Protein 3R15 (pdb70)

Sequence (156 aa):
TFKMNTAQKAHYEKFINALENELKTRHIPAGAVIDMLAEINTEALALDYQIVDKKPGTSIAQGTKAAALRKRFIPKKITFKMNTAQKAHYEKFINALENELKTRHIPAGAVIDMLAEINTEALALDYQIVDKKPGTSIAQGTKAAALRKRFIPKKI

Foldseek 3Di:
DVVDDPVLV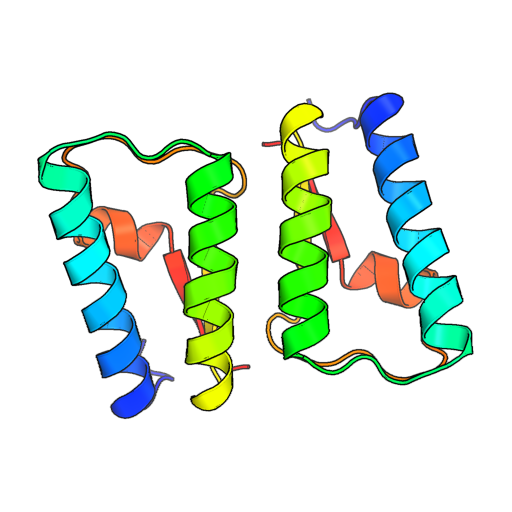VLVVVVLVVVLVVLQPFKFAQVNVVVVQVVSQVVSVVVQKHWDFQPHSGIGHRNDHSVNVCVGTDMDGD/DFDADPVLVVLVVVLLVVVLVVLQPFKFAQVNVVVSQVVSQVVVVVVQKHWDFQDHSGIGHRNDHSVVVPVGIDIGGD

Structure (mmCIF, N/CA/C/O backbone):
data_3R15
#
_entry.id   3R15
#
_cell.length_a   46.988
_cell.length_b   46.988
_cell.length_c   168.948
_cell.angle_alpha   90.00
_cell.angle_beta   90.00
_cell.angle_gamma   90.00
#
_symmetry.space_group_name_H-M   'P 43 21 2'
#
loop_
_entity.id
_entity.type
_entity.pdbx_description
1 polymer 'Factor H binding protein'
2 non-polymer 'THIOCYANATE ION'
3 water water
#
loop_
_atom_site.group_PDB
_atom_site.id
_atom_site.type_symbol
_atom_site.label_atom_id
_atom_site.label_alt_id
_atom_site.label_comp_id
_atom_site.label_asym_id
_atom_site.label_entity_id
_atom_site.label_seq_id
_atom_site.pdbx_PDB_ins_code
_atom_site.Cartn_x
_atom_site.Cartn_y
_atom_site.Cartn_z
_atom_site.occupancy
_atom_site.B_iso_or_equiv
_atom_site.auth_seq_id
_atom_site.auth_comp_id
_atom_site.auth_asym_id
_atom_site.auth_atom_id
_atom_site.pdbx_PDB_model_num
ATOM 1 N N . THR A 1 15 ? 11.801 -8.343 24.426 0.00 47.48 24 THR A N 1
ATOM 2 C CA . THR A 1 15 ? 10.949 -8.689 25.556 1.00 46.93 24 THR A CA 1
ATOM 3 C C . THR A 1 15 ? 11.589 -9.758 26.435 1.00 44.77 24 THR A C 1
ATOM 4 O O . THR A 1 15 ? 10.911 -10.389 27.252 1.00 44.00 24 THR A O 1
ATOM 8 N N . PHE A 1 16 ? 12.893 -9.960 26.270 1.00 47.60 25 PHE A N 1
ATOM 9 C CA . PHE A 1 16 ? 13.598 -11.009 27.007 1.00 45.56 25 PHE A CA 1
ATOM 10 C C . PHE A 1 16 ? 13.662 -10.750 28.511 1.00 44.41 25 PHE A C 1
ATOM 11 O O . PHE A 1 16 ? 13.952 -11.661 29.285 1.00 46.44 25 PHE A O 1
ATOM 19 N N . LYS A 1 17 ? 13.407 -9.511 28.922 1.00 42.13 26 LYS A N 1
ATOM 20 C CA . LYS A 1 17 ? 13.439 -9.163 30.340 1.00 39.90 26 LYS A CA 1
ATOM 21 C C . LYS A 1 17 ? 12.091 -9.458 30.990 1.00 39.75 26 LYS A C 1
ATOM 22 O O . LYS A 1 17 ? 11.985 -9.573 32.217 1.00 42.29 26 LYS A O 1
ATOM 28 N N . MET A 1 18 ? 11.060 -9.583 30.158 1.00 39.34 27 MET A N 1
ATOM 29 C CA . MET A 1 18 ? 9.699 -9.768 30.651 1.00 38.08 27 MET A CA 1
ATOM 30 C C . MET A 1 18 ? 9.383 -11.217 30.939 1.00 34.76 27 MET A C 1
ATOM 31 O O . MET A 1 18 ? 9.862 -12.113 30.251 1.00 39.32 27 MET A O 1
ATOM 36 N N . ASN A 1 19 ? 8.553 -11.433 31.951 1.00 27.19 28 ASN A N 1
ATOM 37 C CA . ASN A 1 19 ? 8.132 -12.776 32.308 1.00 24.99 28 ASN A CA 1
ATOM 38 C C . ASN A 1 19 ? 6.944 -13.211 31.459 1.00 23.43 28 ASN A C 1
ATOM 39 O O . ASN A 1 19 ? 6.430 -12.427 30.652 1.00 22.84 28 ASN A O 1
ATOM 44 N N . THR A 1 20 ? 6.508 -14.453 31.629 1.00 25.06 29 THR A N 1
ATOM 45 C CA . THR A 1 20 ? 5.460 -14.987 30.763 1.00 21.53 29 THR A CA 1
ATOM 46 C C . THR A 1 20 ? 4.120 -14.264 30.920 1.00 22.13 29 THR A C 1
ATOM 47 O O . THR A 1 20 ? 3.375 -14.131 29.949 1.00 22.43 29 THR A O 1
ATOM 51 N N . ALA A 1 21 ? 3.812 -13.808 32.133 1.00 18.17 30 ALA A N 1
ATOM 52 C CA . ALA A 1 21 ? 2.539 -13.142 32.397 1.00 17.62 30 ALA A CA 1
ATOM 53 C C . ALA A 1 21 ? 2.509 -11.782 31.710 1.00 18.73 30 ALA A C 1
ATOM 54 O O . ALA A 1 21 ? 1.501 -11.377 31.125 1.00 19.06 30 ALA A O 1
ATOM 56 N N . GLN A 1 22 ? 3.627 -11.075 31.804 1.00 17.88 31 GLN A N 1
ATOM 57 C CA . GLN A 1 22 ? 3.753 -9.770 31.179 1.00 16.57 31 GLN A CA 1
ATOM 58 C C . GLN A 1 22 ? 3.656 -9.913 29.667 1.00 18.95 31 GLN A C 1
ATOM 59 O O . GLN A 1 22 ? 2.928 -9.177 29.015 1.00 16.07 31 GLN A O 1
ATOM 65 N N . LYS A 1 23 ? 4.368 -10.892 29.118 1.00 17.43 32 LYS A N 1
ATOM 66 C CA . LYS A 1 23 ? 4.375 -11.096 27.670 1.00 21.04 32 LYS A CA 1
ATOM 67 C C . LYS A 1 23 ? 3.016 -11.519 27.133 1.00 20.30 32 LYS A C 1
ATOM 68 O O . LYS A 1 23 ? 2.628 -11.125 26.029 1.00 18.30 32 LYS A O 1
ATOM 74 N N . ALA A 1 24 ? 2.295 -12.330 27.900 1.00 18.37 33 ALA A N 1
ATOM 75 C CA . ALA A 1 24 ? 0.978 -12.796 27.482 1.00 17.80 33 ALA A CA 1
ATOM 76 C C . ALA A 1 24 ? 0.002 -11.631 27.427 1.00 17.59 33 ALA A C 1
ATOM 77 O O . ALA A 1 24 ? -0.797 -11.510 26.494 1.00 19.17 33 ALA A O 1
ATOM 79 N N . HIS A 1 25 ? 0.075 -10.775 28.436 1.00 18.27 34 HIS A N 1
ATOM 80 C CA . HIS A 1 25 ? -0.799 -9.612 28.503 1.00 17.31 34 HIS A CA 1
ATOM 81 C C . HIS A 1 25 ? -0.496 -8.651 27.365 1.00 17.51 34 HIS A C 1
ATOM 82 O O . HIS A 1 25 ? -1.414 -8.147 26.719 1.00 16.16 34 HIS A O 1
ATOM 89 N N . TYR A 1 26 ? 0.793 -8.428 27.118 1.00 17.48 35 TYR A N 1
ATOM 90 C CA . TYR A 1 26 ? 1.244 -7.512 26.081 1.00 18.01 35 TYR A CA 1
ATOM 91 C C . TYR A 1 26 ? 0.850 -8.024 24.702 1.00 18.06 35 TYR A C 1
ATOM 92 O O . TYR A 1 26 ? 0.321 -7.278 23.879 1.00 16.21 35 TYR A O 1
ATOM 101 N N . GLU A 1 27 ? 1.080 -9.309 24.453 1.00 18.16 36 GLU A N 1
ATOM 102 C CA . GLU A 1 27 ? 0.709 -9.867 23.156 1.00 19.95 36 GLU A CA 1
ATOM 103 C C . GLU A 1 27 ? -0.804 -9.895 22.933 1.00 18.80 36 GLU A C 1
ATOM 104 O O . GLU A 1 27 ? -1.277 -9.680 21.813 1.00 21.47 36 GLU A O 1
ATOM 110 N N . LYS A 1 28 ? -1.563 -10.140 23.998 1.00 20.33 37 LYS A N 1
ATOM 111 C CA . LYS A 1 28 ? -3.017 -10.088 23.919 1.00 22.54 37 LYS A CA 1
ATOM 112 C C . LYS A 1 28 ? -3.449 -8.678 23.508 1.00 20.13 37 LYS A C 1
ATOM 113 O O . LYS A 1 28 ? -4.360 -8.507 22.703 1.00 20.57 37 LYS A O 1
ATOM 119 N N . PHE A 1 29 ? -2.768 -7.673 24.051 1.00 19.52 38 PHE A N 1
ATOM 120 C CA . PHE A 1 29 ? -3.068 -6.289 23.698 1.00 19.21 38 PHE A CA 1
ATOM 121 C C . PHE A 1 29 ? -2.723 -6.002 22.238 1.00 18.93 38 PHE A C 1
ATOM 122 O O . PHE A 1 29 ? -3.542 -5.463 21.489 1.00 18.31 38 PHE A O 1
ATOM 130 N N . ILE A 1 30 ? -1.505 -6.355 21.830 1.00 15.34 39 ILE A N 1
ATOM 131 C CA . ILE A 1 30 ? -1.070 -6.077 20.459 1.00 17.25 39 ILE A CA 1
ATOM 132 C C . ILE A 1 30 ? -2.007 -6.748 19.445 1.00 20.02 39 ILE A C 1
ATOM 133 O O . ILE A 1 30 ? -2.418 -6.136 18.452 1.00 17.76 39 ILE A O 1
ATOM 138 N N . ASN A 1 31 ? -2.357 -8.004 19.697 1.00 18.97 40 ASN A N 1
ATOM 139 C CA . ASN A 1 31 ? -3.251 -8.720 18.784 1.00 22.60 40 ASN A CA 1
ATOM 140 C C . ASN A 1 31 ? -4.656 -8.119 18.734 1.00 19.33 40 ASN A C 1
ATOM 141 O O . ASN A 1 31 ? -5.269 -8.033 17.664 1.00 19.70 40 ASN A O 1
ATOM 146 N N . ALA A 1 32 ? -5.162 -7.696 19.888 1.00 17.11 41 ALA A N 1
ATOM 147 C CA . ALA A 1 32 ? -6.488 -7.087 19.958 1.00 18.10 41 ALA A CA 1
ATOM 148 C C . ALA A 1 32 ? -6.476 -5.754 19.223 1.00 17.13 41 ALA A C 1
ATOM 149 O O . ALA A 1 32 ? -7.395 -5.434 18.469 1.00 18.65 41 ALA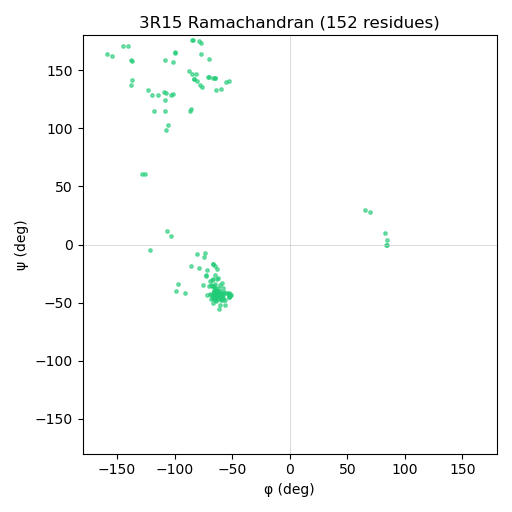 A O 1
ATOM 151 N N . LEU A 1 33 ? -5.454 -4.961 19.478 1.00 14.33 42 LEU A N 1
ATOM 152 C CA . LEU A 1 33 ? -5.276 -3.703 18.771 1.00 15.41 42 LEU A CA 1
ATOM 153 C C . LEU A 1 33 ? -5.225 -3.892 17.228 1.00 18.98 42 LEU A C 1
ATOM 154 O O . LEU A 1 33 ? -5.971 -3.264 16.515 1.00 17.25 42 LEU A O 1
ATOM 159 N N . GLU A 1 34 ? -4.371 -4.796 16.754 1.00 16.07 43 GLU A N 1
ATOM 160 C CA . GLU A 1 34 ? -4.335 -5.124 15.326 1.00 16.90 43 GLU A CA 1
ATOM 161 C C . GLU A 1 34 ? -5.732 -5.474 14.815 1.00 18.40 43 GLU A C 1
ATOM 162 O O . GLU A 1 34 ? -6.143 -5.026 13.742 1.00 16.84 43 GLU A O 1
ATOM 168 N N . ASN A 1 35 ? -6.468 -6.251 15.600 1.00 17.53 44 ASN A N 1
ATOM 169 C CA . ASN A 1 35 ? -7.810 -6.662 15.208 1.00 19.79 44 ASN A CA 1
ATOM 170 C C . ASN A 1 35 ? -8.773 -5.471 15.096 1.00 19.21 44 ASN A C 1
ATOM 171 O O . ASN A 1 35 ? -9.495 -5.347 14.101 1.00 17.88 44 ASN A O 1
ATOM 176 N N . GLU A 1 36 ? -8.758 -4.587 16.092 1.00 19.93 45 GLU A N 1
ATOM 177 C CA . GLU A 1 36 ? -9.544 -3.355 16.007 1.00 17.54 45 GLU A CA 1
ATOM 178 C C . GLU A 1 36 ? -9.233 -2.601 14.709 1.00 14.88 45 GLU A C 1
ATOM 179 O O . GLU A 1 36 ? -10.145 -2.137 14.015 1.00 17.46 45 GLU A O 1
ATOM 185 N N . LEU A 1 37 ? -7.946 -2.495 14.382 1.00 17.94 46 LEU A N 1
ATOM 186 C CA . LEU A 1 37 ? -7.488 -1.662 13.273 1.00 15.43 46 LEU A CA 1
ATOM 187 C C . LEU A 1 37 ? -7.799 -2.268 11.914 1.00 19.63 46 LEU A C 1
ATOM 188 O O . LEU A 1 37 ? -7.586 -1.629 10.891 1.00 17.97 46 LEU A O 1
ATOM 193 N N . LYS A 1 38 ? -8.298 -3.499 11.894 1.00 17.30 47 LYS A N 1
ATOM 194 C CA . LYS A 1 38 ? -8.701 -4.085 10.614 1.00 16.42 47 LYS A CA 1
ATOM 195 C C . LYS A 1 38 ? -9.767 -3.242 9.915 1.00 18.43 47 LYS A C 1
ATOM 196 O O . LYS A 1 38 ? -9.794 -3.156 8.675 1.00 18.74 47 LYS A O 1
ATOM 202 N N . THR A 1 39 ? -10.621 -2.602 10.714 1.00 20.00 48 THR A N 1
ATOM 203 C CA . THR A 1 39 ? -11.838 -1.979 10.202 1.00 19.09 48 THR A CA 1
ATOM 204 C C . THR A 1 39 ? -11.947 -0.479 10.467 1.00 19.34 48 THR A C 1
ATOM 205 O O . THR A 1 39 ? -12.901 0.166 10.023 1.00 19.60 48 THR A O 1
ATOM 209 N N . ARG A 1 40 ? -10.998 0.080 11.207 1.00 18.13 49 ARG A N 1
ATOM 210 C CA . ARG A 1 40 ? -11.064 1.520 11.477 1.00 16.54 49 ARG A CA 1
ATOM 211 C C . ARG A 1 40 ? -9.705 2.151 11.768 1.00 14.60 49 ARG A C 1
ATOM 212 O O . ARG A 1 40 ? -8.734 1.464 12.091 1.00 16.89 49 ARG A O 1
ATOM 220 N N . HIS A 1 41 ? -9.668 3.476 11.648 1.00 17.48 50 HIS A N 1
ATOM 221 C CA . HIS A 1 41 ? -8.579 4.295 12.158 1.00 16.74 50 HIS A CA 1
ATOM 222 C C . HIS A 1 41 ? -8.888 4.637 13.605 1.00 16.91 50 HIS A C 1
ATOM 223 O O . HIS A 1 41 ? -10.046 4.750 13.990 1.00 18.67 50 HIS A O 1
ATOM 230 N N . ILE A 1 42 ? -7.850 4.793 14.413 1.00 16.26 51 ILE A N 1
ATOM 231 C CA . ILE A 1 42 ? -8.039 5.144 15.820 1.00 17.22 51 ILE A CA 1
ATOM 232 C C . ILE A 1 42 ? -7.380 6.494 16.066 1.00 15.26 51 ILE A C 1
ATOM 233 O O . ILE A 1 42 ? -6.158 6.633 15.927 1.00 15.42 51 ILE A O 1
ATOM 238 N N . PRO A 1 43 ? -8.189 7.510 16.390 1.00 16.67 52 PRO A N 1
ATOM 239 C CA . PRO A 1 43 ? -7.673 8.882 16.524 1.00 14.80 52 PRO A CA 1
ATOM 240 C C . PRO A 1 43 ? -6.778 9.068 17.748 1.00 16.95 52 PRO A C 1
ATOM 241 O O . PRO A 1 43 ? -6.826 8.264 18.681 1.00 16.48 52 PRO A O 1
ATOM 245 N N . ALA A 1 44 ? -5.962 10.117 17.716 1.00 14.43 53 ALA A N 1
ATOM 246 C CA . ALA A 1 44 ? -4.972 10.375 18.779 1.00 16.33 53 ALA A CA 1
ATOM 247 C C . ALA A 1 44 ? -5.529 10.370 20.212 1.00 16.00 53 ALA A C 1
ATOM 248 O O . ALA A 1 44 ? -4.924 9.793 21.128 1.00 15.58 53 ALA A O 1
ATOM 250 N N . GLY A 1 45 ? -6.677 11.004 20.426 1.00 14.64 54 GLY A N 1
ATOM 251 C CA . GLY A 1 45 ? -7.263 11.019 21.756 1.00 15.96 54 GLY A CA 1
ATOM 252 C C . GLY A 1 45 ? -7.698 9.638 22.221 1.00 17.24 54 GLY A C 1
ATOM 253 O O . GLY A 1 45 ? -7.602 9.308 23.405 1.00 17.40 54 GLY A O 1
ATOM 254 N N . ALA A 1 46 ? -8.184 8.828 21.285 1.00 17.39 55 ALA A N 1
ATOM 255 C CA . ALA A 1 46 ? -8.574 7.468 21.617 1.00 13.73 55 ALA A CA 1
ATOM 256 C C . ALA A 1 46 ? -7.342 6.631 21.969 1.00 14.96 55 ALA A C 1
ATOM 257 O O . ALA A 1 46 ? -7.411 5.771 22.852 1.00 15.14 55 ALA A O 1
ATOM 259 N N . VAL A 1 47 ? -6.216 6.892 21.304 1.00 14.52 56 VAL A N 1
ATOM 260 C CA . VAL A 1 47 ? -4.972 6.170 21.615 1.00 14.45 56 VAL A CA 1
ATOM 261 C C . VAL A 1 47 ? -4.530 6.488 23.050 1.00 14.33 56 VAL A C 1
ATOM 262 O O . VAL A 1 47 ? -4.104 5.604 23.805 1.00 14.37 56 VAL A O 1
ATOM 266 N N . ILE A 1 48 ? -4.644 7.757 23.423 1.00 13.63 57 ILE A N 1
ATOM 267 C CA . ILE A 1 48 ? -4.317 8.183 24.781 1.00 14.40 57 ILE A CA 1
ATOM 268 C C . ILE A 1 48 ? -5.197 7.458 25.803 1.00 15.69 57 ILE A C 1
ATOM 269 O O . ILE A 1 48 ? -4.692 6.937 26.803 1.00 15.92 57 ILE A O 1
ATOM 274 N N . ASP A 1 49 ? -6.501 7.419 25.550 1.00 15.54 58 ASP A N 1
ATOM 275 C CA . ASP A 1 49 ? -7.420 6.718 26.446 1.00 18.19 58 ASP A CA 1
ATOM 276 C C . ASP A 1 49 ? -7.049 5.237 26.540 1.00 16.81 58 ASP A C 1
ATOM 277 O O . ASP A 1 49 ? -7.089 4.635 27.626 1.00 16.47 58 ASP A O 1
ATOM 282 N N . MET A 1 50 ? -6.706 4.649 25.393 1.00 14.76 59 MET A N 1
ATOM 283 C CA . MET A 1 50 ? -6.345 3.238 25.322 1.00 16.39 59 MET A CA 1
ATOM 284 C C . MET A 1 50 ? -5.107 2.958 26.164 1.00 15.51 59 MET A C 1
ATOM 285 O O . MET A 1 50 ? -5.033 1.958 26.883 1.00 15.59 59 MET A O 1
ATOM 290 N N . LEU A 1 51 ? -4.116 3.834 26.059 1.00 16.47 60 LEU A N 1
ATOM 291 C CA . LEU A 1 51 ? -2.894 3.651 26.825 1.00 17.25 60 LEU A CA 1
ATOM 292 C C . LEU A 1 51 ? -3.179 3.641 28.316 1.00 15.51 60 LEU A C 1
ATOM 293 O O . LEU A 1 51 ? -2.606 2.833 29.034 1.00 16.13 60 LEU A O 1
ATOM 298 N N . ALA A 1 52 ? -4.036 4.549 28.788 1.00 15.26 61 ALA A N 1
ATOM 299 C CA . ALA A 1 52 ? -4.361 4.596 30.212 1.00 17.35 61 ALA A CA 1
ATOM 300 C C . ALA A 1 52 ? -5.074 3.316 30.655 1.00 16.43 61 ALA A C 1
ATOM 301 O O . ALA A 1 52 ? -4.804 2.764 31.732 1.00 17.74 61 ALA A O 1
ATOM 303 N N . GLU A 1 53 ? -5.983 2.849 29.811 1.00 15.76 62 GLU A N 1
ATOM 304 C CA . GLU A 1 53 ? -6.739 1.639 30.091 1.00 16.15 62 GLU A CA 1
ATOM 305 C C . GLU A 1 53 ? -5.799 0.441 30.205 1.00 17.35 62 GLU A C 1
ATOM 306 O O . GLU A 1 53 ? -5.786 -0.272 31.219 1.00 17.39 62 GLU A O 1
ATOM 312 N N . ILE A 1 54 ? -5.004 0.211 29.167 1.00 15.22 63 ILE A N 1
ATOM 313 C CA . ILE A 1 54 ? -4.095 -0.944 29.177 1.00 14.10 63 ILE A CA 1
ATOM 314 C C . ILE A 1 54 ? -2.973 -0.820 30.231 1.00 15.83 63 ILE A C 1
ATOM 315 O O . ILE A 1 54 ? -2.586 -1.809 30.845 1.00 17.09 63 ILE A O 1
ATOM 320 N N . ASN A 1 55 ? -2.467 0.389 30.465 1.00 14.44 64 ASN A N 1
ATOM 321 C CA . ASN A 1 55 ? -1.427 0.551 31.476 1.00 14.66 64 ASN A CA 1
ATOM 322 C C . ASN A 1 55 ? -1.918 0.421 32.903 1.00 14.82 64 AS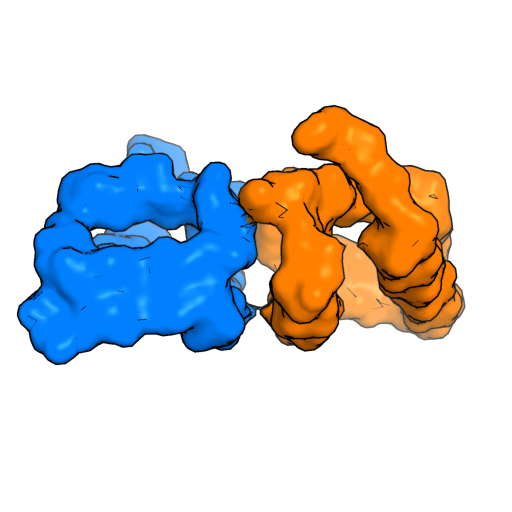N A C 1
ATOM 323 O O . ASN A 1 55 ? -1.158 0.032 33.791 1.00 15.33 64 ASN A O 1
ATOM 328 N N . THR A 1 56 ? -3.184 0.734 33.130 1.00 15.80 65 THR A N 1
ATOM 329 C CA . THR A 1 56 ? -3.773 0.499 34.450 1.00 15.79 65 THR A CA 1
ATOM 330 C C . THR A 1 56 ? -3.788 -1.001 34.731 1.00 16.83 65 THR A C 1
ATOM 331 O O . THR A 1 56 ? -3.455 -1.443 35.836 1.00 18.29 65 THR A O 1
ATOM 335 N N . GLU A 1 57 ? -4.146 -1.790 33.719 1.00 16.56 66 GLU A N 1
ATOM 336 C CA . GLU A 1 57 ? -4.070 -3.252 33.832 1.00 17.27 66 GLU A CA 1
ATOM 337 C C . GLU A 1 57 ? -2.625 -3.745 33.962 1.0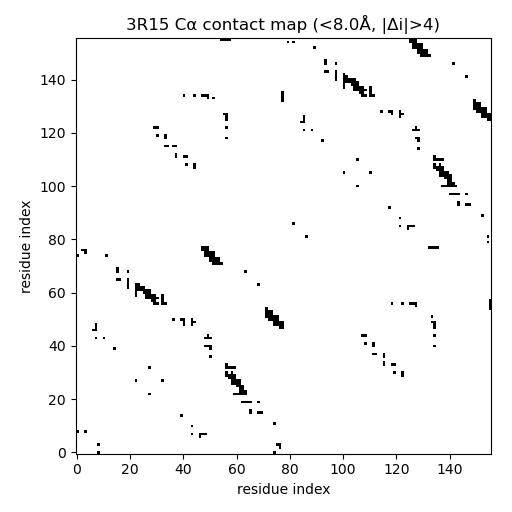0 19.43 66 GLU A C 1
ATOM 338 O O . GLU A 1 57 ? -2.314 -4.591 34.806 1.00 20.36 66 GLU A O 1
ATOM 344 N N . ALA A 1 58 ? -1.7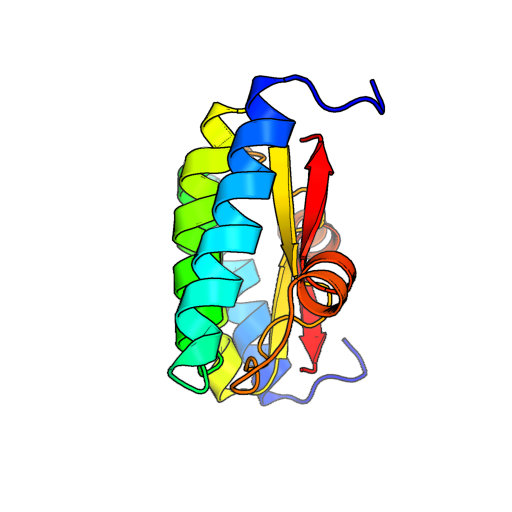40 -3.237 33.111 1.00 15.79 67 ALA A N 1
ATOM 345 C CA . ALA A 1 58 ? -0.364 -3.733 33.067 1.00 18.64 67 ALA A CA 1
ATOM 346 C C . ALA A 1 58 ? 0.350 -3.462 34.391 1.00 18.47 67 ALA A C 1
ATOM 347 O O . ALA A 1 58 ? 1.250 -4.192 34.808 1.00 16.99 67 ALA A O 1
ATOM 349 N N . LEU A 1 59 ? -0.070 -2.395 35.046 1.00 18.50 68 LEU A N 1
ATOM 350 C CA . LEU A 1 59 ? 0.452 -2.022 36.344 1.00 17.95 68 LEU A CA 1
ATOM 351 C C . LEU A 1 59 ? 0.369 -3.190 37.343 1.00 21.17 68 LEU A C 1
ATOM 352 O O . LEU A 1 59 ? 1.301 -3.441 38.109 1.00 19.16 68 LEU A O 1
ATOM 357 N N . ALA A 1 60 ? -0.747 -3.911 37.317 1.00 19.57 69 ALA A N 1
ATOM 358 C CA . ALA A 1 60 ? -0.941 -5.072 38.192 1.00 20.33 69 ALA A CA 1
ATOM 359 C C . ALA A 1 60 ? 0.043 -6.197 37.876 1.00 21.78 69 ALA A C 1
ATOM 360 O O . ALA A 1 60 ? 0.267 -7.086 38.696 1.00 23.28 69 ALA A O 1
ATOM 362 N N . LEU A 1 61 ? 0.632 -6.154 36.682 1.00 18.53 70 LEU A N 1
ATOM 363 C CA . LEU A 1 61 ? 1.631 -7.136 36.272 1.00 19.03 70 LEU A CA 1
ATOM 364 C C . LEU A 1 61 ? 3.048 -6.558 36.272 1.00 20.37 70 LEU A C 1
ATOM 365 O O . LEU A 1 61 ? 3.971 -7.175 35.748 1.00 20.79 70 LEU A O 1
ATOM 370 N N . ASP A 1 62 ? 3.213 -5.366 36.852 1.00 20.20 71 ASP A N 1
ATOM 371 C CA . ASP A 1 62 ? 4.530 -4.751 37.026 1.00 17.95 71 ASP A CA 1
ATOM 372 C C . ASP A 1 62 ? 5.259 -4.371 35.726 1.00 20.83 71 ASP A C 1
ATOM 373 O O . ASP A 1 62 ? 6.486 -4.372 35.675 1.00 22.24 71 ASP A O 1
ATOM 378 N N . TYR A 1 63 ? 4.514 -4.046 34.674 1.00 16.74 72 TYR A N 1
ATOM 379 C CA . TYR A 1 63 ? 5.140 -3.489 33.477 1.00 18.04 72 TYR A CA 1
ATOM 380 C C . TYR A 1 63 ? 4.250 -2.391 32.912 1.00 15.42 72 TYR A C 1
ATOM 381 O O . TYR A 1 63 ? 3.127 -2.218 33.368 1.00 15.68 72 TYR A O 1
ATOM 390 N N . GLN A 1 64 ? 4.768 -1.648 31.936 1.00 16.57 73 GLN A N 1
ATOM 391 C CA . GLN A 1 64 ? 4.014 -0.594 31.255 1.00 16.27 73 GLN A CA 1
ATOM 392 C C . GLN A 1 64 ? 4.283 -0.662 29.762 1.00 15.22 73 GLN A C 1
ATOM 393 O O . GLN A 1 64 ? 5.294 -1.206 29.336 1.00 16.98 73 GLN A O 1
ATOM 399 N N . ILE A 1 65 ? 3.371 -0.104 28.973 1.00 14.72 74 ILE A N 1
ATOM 400 C CA . ILE A 1 65 ? 3.564 0.020 27.532 1.00 15.34 74 ILE A CA 1
ATOM 401 C C . ILE A 1 65 ? 3.795 1.494 27.238 1.00 18.20 74 ILE A C 1
ATOM 402 O O . ILE A 1 65 ? 3.065 2.359 27.740 1.00 18.22 74 ILE A O 1
ATOM 407 N N . VAL A 1 66 ? 4.835 1.779 26.460 1.00 17.71 75 VAL A N 1
ATOM 408 C CA . VAL A 1 66 ? 5.225 3.151 26.184 1.00 18.36 75 VAL A CA 1
ATOM 409 C C . VAL A 1 66 ? 5.019 3.449 24.710 1.00 16.65 75 VAL A C 1
ATOM 410 O O . VAL A 1 66 ? 5.474 2.695 23.854 1.00 18.99 75 VAL A O 1
ATOM 414 N N . ASP A 1 67 ? 4.327 4.540 24.416 1.00 17.71 76 ASP A N 1
ATOM 415 C CA . ASP A 1 67 ? 4.086 4.905 23.029 1.00 15.99 76 ASP A CA 1
ATOM 416 C C . ASP A 1 67 ? 5.291 5.717 22.554 1.00 16.59 76 ASP A C 1
ATOM 417 O O . ASP A 1 67 ? 5.564 6.790 23.083 1.00 17.73 76 ASP A O 1
ATOM 422 N N . LYS A 1 68 ? 6.013 5.189 21.570 1.00 18.51 77 LYS A N 1
ATOM 423 C CA . LYS A 1 68 ? 7.187 5.871 21.037 1.00 20.17 77 LYS A CA 1
ATOM 424 C C . LYS A 1 68 ? 6.823 6.964 20.037 1.00 20.66 77 LYS A C 1
ATOM 425 O O . LYS A 1 68 ? 7.689 7.739 19.620 1.00 21.84 77 LYS A O 1
ATOM 431 N N . LYS A 1 69 ? 5.544 7.032 19.669 1.00 17.85 78 LYS A N 1
ATOM 432 C CA . LYS A 1 69 ? 5.028 8.097 18.806 1.00 19.40 78 LYS A CA 1
ATOM 433 C C . LYS A 1 69 ? 3.848 8.764 19.499 1.00 14.05 78 LYS A C 1
ATOM 434 O O . LYS A 1 69 ? 2.725 8.743 18.998 1.00 16.10 78 LYS A O 1
ATOM 440 N N . PRO A 1 70 ? 4.093 9.337 20.683 1.00 16.52 79 PRO A N 1
ATOM 441 C CA . PRO A 1 70 ? 2.961 9.781 21.503 1.00 15.71 79 PRO A CA 1
ATOM 442 C C . PRO A 1 70 ? 2.155 10.915 20.869 1.00 15.32 79 PRO A C 1
ATOM 443 O O . PRO A 1 70 ? 2.714 11.769 20.182 1.00 17.77 79 PRO A O 1
ATOM 447 N N . GLY A 1 71 ? 0.841 10.885 21.065 1.00 13.76 80 GLY A N 1
ATOM 448 C CA . GLY A 1 71 ? -0.037 11.940 20.591 1.00 15.72 80 GLY A CA 1
ATOM 449 C C . GLY A 1 71 ? -0.442 11.797 19.133 1.00 15.36 80 GLY A C 1
ATOM 450 O O . GLY A 1 71 ? -1.049 12.712 18.558 1.00 17.74 80 GLY A O 1
ATOM 451 N N . THR A 1 72 ? -0.120 10.653 18.540 1.00 16.95 81 THR A N 1
ATOM 452 C CA . THR A 1 72 ? -0.497 10.389 17.155 1.00 16.73 81 THR A CA 1
ATOM 453 C C . THR A 1 72 ? -1.601 9.333 17.049 1.00 18.20 81 THR A C 1
ATOM 454 O O . THR A 1 72 ? -1.832 8.544 17.977 1.00 15.84 81 THR A O 1
ATOM 458 N N . SER A 1 73 ? -2.293 9.347 15.913 1.00 14.13 82 SER A N 1
ATOM 459 C CA . SER A 1 73 ? -3.338 8.369 15.622 1.00 16.56 82 SER A CA 1
ATOM 460 C C . SER A 1 73 ? -2.713 7.053 15.163 1.00 14.47 82 SER A C 1
ATOM 461 O O . SER A 1 73 ? -1.497 6.959 14.975 1.00 16.83 82 SER A O 1
ATOM 464 N N . ILE A 1 74 ? -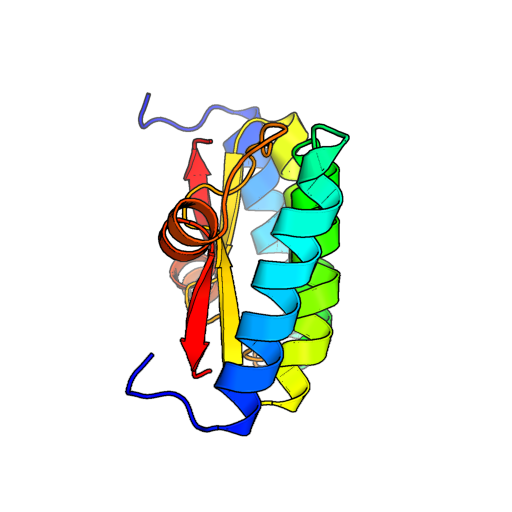3.554 6.041 14.965 1.00 16.01 83 ILE A N 1
ATOM 465 C CA . ILE A 1 74 ? -3.096 4.792 14.355 1.00 17.11 83 ILE A CA 1
ATOM 466 C C . ILE A 1 74 ? -3.935 4.486 13.108 1.00 17.12 83 ILE A C 1
ATOM 467 O O . ILE A 1 74 ? -5.170 4.546 13.139 1.00 16.35 83 ILE A O 1
ATOM 472 N N . ALA A 1 75 ? -3.269 4.141 12.008 1.00 18.81 84 ALA A N 1
ATOM 473 C CA . ALA A 1 75 ? -3.979 3.960 10.750 1.00 17.91 84 ALA A CA 1
ATOM 474 C C . ALA A 1 75 ? -4.638 2.589 10.632 1.00 18.78 84 ALA A C 1
ATOM 475 O O . ALA A 1 75 ? -4.122 1.598 11.139 1.00 17.98 84 ALA A O 1
ATOM 477 N N . GLN A 1 76 ? -5.777 2.545 9.951 1.00 19.32 85 GLN A N 1
ATOM 478 C CA . GLN A 1 76 ? -6.412 1.279 9.624 1.00 19.93 85 GLN A CA 1
ATOM 479 C C . GLN A 1 76 ? -5.412 0.351 8.933 1.00 18.57 85 GLN A C 1
ATOM 480 O O . GLN A 1 76 ? -4.591 0.789 8.116 1.00 21.10 85 GLN A O 1
ATOM 486 N N . GLY A 1 77 ? -5.479 -0.930 9.269 1.00 20.02 86 GLY A N 1
ATOM 487 C CA . GLY A 1 77 ? -4.662 -1.931 8.597 1.00 21.87 86 GLY A CA 1
ATOM 488 C C . GLY A 1 77 ? -3.255 -2.103 9.140 1.00 23.55 86 GLY A C 1
ATOM 489 O O . GLY A 1 77 ? -2.495 -2.936 8.647 1.00 25.05 86 GLY A O 1
ATOM 490 N N . THR A 1 78 ? -2.902 -1.322 10.156 1.00 18.91 87 THR A N 1
ATOM 491 C CA . THR A 1 78 ? -1.585 -1.444 10.770 1.00 20.32 87 THR A CA 1
ATOM 492 C C . THR A 1 78 ? -1.454 -2.821 11.420 1.00 19.27 87 THR A C 1
ATOM 493 O O . THR A 1 78 ? -2.356 -3.271 12.136 1.00 20.84 87 THR A O 1
ATOM 497 N N . LYS A 1 79 ? -0.333 -3.491 11.160 1.00 23.67 88 LYS A N 1
ATOM 498 C CA . LYS A 1 79 ? -0.164 -4.869 11.591 1.00 21.97 88 LYS A CA 1
ATOM 499 C C . LYS A 1 79 ? 0.663 -4.967 12.866 1.00 20.79 88 LYS A C 1
ATOM 500 O O . LYS A 1 79 ? 1.342 -4.011 13.256 1.00 21.71 88 LYS A O 1
ATOM 506 N N . ALA A 1 80 ? 0.598 -6.131 13.503 1.00 19.51 89 ALA A N 1
ATOM 507 C CA . ALA A 1 80 ? 1.262 -6.357 14.785 1.00 22.92 89 ALA A CA 1
ATOM 508 C C . ALA A 1 80 ? 2.737 -6.007 14.771 1.00 20.80 89 ALA A C 1
ATOM 509 O O . ALA A 1 80 ? 3.221 -5.389 15.694 1.00 20.74 89 ALA A O 1
ATOM 511 N N . ALA A 1 81 ? 3.465 -6.413 13.735 1.00 23.18 90 ALA A N 1
ATOM 512 C CA . ALA A 1 81 ? 4.899 -6.129 13.701 1.00 24.58 90 ALA A CA 1
ATOM 513 C C . ALA A 1 81 ? 5.196 -4.627 13.786 1.00 24.19 90 ALA A C 1
ATOM 514 O O . ALA A 1 81 ? 6.162 -4.204 14.431 1.00 24.40 90 ALA A O 1
ATOM 516 N N . ALA A 1 82 ? 4.349 -3.826 13.144 1.00 21.26 91 ALA A N 1
ATOM 517 C CA . ALA A 1 82 ? 4.479 -2.377 13.200 1.00 23.00 91 ALA A CA 1
ATOM 518 C C . ALA A 1 82 ? 4.083 -1.840 14.572 1.00 19.75 91 ALA A C 1
ATOM 519 O O . ALA A 1 82 ? 4.751 -0.964 15.112 1.00 19.76 91 ALA A O 1
ATOM 521 N N . LEU A 1 83 ? 2.988 -2.367 15.116 1.00 18.16 92 LEU A N 1
ATOM 522 C CA . LEU A 1 83 ? 2.518 -1.983 16.443 1.00 17.39 92 LEU A CA 1
ATOM 523 C C . LEU A 1 83 ? 3.601 -2.228 17.491 1.00 19.62 92 LEU A C 1
ATOM 524 O O . LEU A 1 83 ? 3.800 -1.396 18.374 1.00 19.68 92 LEU A O 1
ATOM 529 N N . ARG A 1 84 ? 4.300 -3.359 17.393 1.00 18.42 93 ARG A N 1
ATOM 530 C CA . ARG A 1 84 ? 5.335 -3.694 18.387 1.00 20.34 93 ARG A CA 1
ATOM 531 C C . ARG A 1 84 ? 6.524 -2.738 18.396 1.00 23.05 93 ARG A C 1
ATOM 532 O O . ARG A 1 84 ? 7.202 -2.585 19.418 1.00 25.88 93 ARG A O 1
ATOM 540 N N . LYS A 1 85 ? 6.782 -2.105 17.257 1.00 21.10 94 LYS A N 1
ATOM 541 C CA . LYS A 1 85 ? 7.862 -1.135 17.145 1.00 22.88 94 LYS A CA 1
ATOM 542 C C . LYS A 1 85 ? 7.479 0.216 17.718 1.00 23.85 94 LYS A C 1
ATOM 543 O O . LYS A 1 85 ? 8.349 1.032 18.034 1.00 23.89 94 LYS A O 1
ATOM 549 N N . ARG A 1 86 ? 6.177 0.455 17.844 1.00 18.91 95 ARG A N 1
ATOM 550 C CA . ARG A 1 86 ? 5.691 1.724 18.384 1.00 17.86 9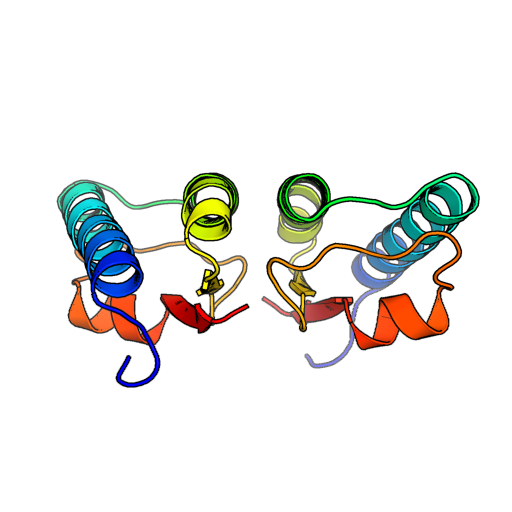5 ARG A CA 1
ATOM 551 C C . ARG A 1 86 ? 5.309 1.633 19.855 1.00 17.09 95 ARG A C 1
ATOM 552 O O . ARG A 1 86 ? 5.582 2.544 20.635 1.00 16.91 95 ARG A O 1
ATOM 560 N N . PHE A 1 87 ? 4.676 0.529 20.230 1.00 15.88 96 PHE A N 1
ATOM 561 C CA . PHE A 1 87 ? 4.192 0.379 21.598 1.00 16.68 96 PHE A CA 1
ATOM 562 C C . PHE A 1 87 ? 5.077 -0.623 22.314 1.00 16.58 96 PHE A C 1
ATOM 563 O O . PHE A 1 87 ? 4.906 -1.838 22.174 1.00 20.35 96 PHE A O 1
ATOM 571 N N . ILE A 1 88 ? 6.021 -0.090 23.078 1.00 20.77 97 ILE A N 1
ATOM 572 C CA . ILE A 1 88 ? 7.117 -0.865 23.633 1.00 21.08 97 ILE A CA 1
ATOM 573 C C . ILE A 1 88 ? 6.866 -1.194 25.097 1.00 20.81 97 ILE A C 1
ATOM 574 O O . ILE A 1 88 ? 6.563 -0.310 25.899 1.00 22.16 97 ILE A O 1
ATOM 579 N N . PRO A 1 89 ? 6.996 -2.474 25.456 1.00 16.36 98 PRO A N 1
ATOM 580 C CA . PRO A 1 89 ? 6.813 -2.819 26.868 1.00 18.19 98 PRO A CA 1
ATOM 581 C C . PRO A 1 89 ? 8.090 -2.591 27.671 1.00 21.80 98 PRO A C 1
ATOM 582 O O . PRO A 1 89 ? 9.203 -2.821 27.179 1.00 24.42 98 PRO A O 1
ATOM 586 N N . LYS A 1 90 ? 7.930 -2.115 28.902 1.00 22.29 99 LYS A N 1
ATOM 587 C CA . LYS A 1 90 ? 9.059 -1.905 29.794 1.00 24.07 99 LYS A CA 1
ATOM 588 C C . LYS A 1 90 ? 8.670 -2.374 31.193 1.00 28.16 99 LYS A C 1
ATOM 589 O O . LYS A 1 90 ? 7.553 -2.132 31.637 1.00 22.17 99 LYS A O 1
ATOM 595 N N . LYS A 1 91 ? 9.571 -3.068 31.882 1.00 28.83 100 LYS A N 1
ATOM 596 C CA . LYS A 1 91 ? 9.289 -3.427 33.265 1.00 30.35 100 LYS A CA 1
ATOM 597 C C . LYS A 1 91 ? 9.338 -2.159 34.108 1.00 26.31 100 LYS A C 1
ATOM 598 O O . LYS A 1 91 ? 10.139 -1.264 33.844 1.00 29.44 100 LYS A O 1
ATOM 604 N N . ILE A 1 92 ? 8.473 -2.074 35.113 1.00 21.81 101 ILE A N 1
ATOM 605 C CA . ILE A 1 92 ? 8.457 -0.915 36.004 1.00 21.23 101 ILE A CA 1
ATOM 606 C C . ILE A 1 92 ? 9.683 -0.886 36.913 1.00 29.49 101 ILE A C 1
ATOM 607 O O . ILE A 1 92 ? 9.975 -1.882 37.573 1.00 27.06 101 ILE A O 1
ATOM 612 N N . THR B 1 15 ? 9.640 22.387 14.865 1.00 27.74 24 THR B N 1
ATOM 613 C CA . THR B 1 15 ? 10.738 23.087 15.519 1.00 23.61 24 THR B CA 1
ATOM 614 C C . THR B 1 15 ? 10.965 22.570 16.938 1.00 26.11 24 THR B C 1
ATOM 615 O O . THR B 1 15 ? 10.044 22.056 17.582 1.00 23.97 24 THR B O 1
ATOM 619 N N . PHE B 1 16 ? 12.189 22.720 17.430 1.00 23.34 25 PHE B N 1
ATOM 620 C CA . PHE B 1 16 ? 12.524 22.252 18.766 1.00 24.25 25 PHE B CA 1
ATOM 621 C C . PHE B 1 16 ? 11.891 23.135 19.830 1.00 23.72 25 PHE B C 1
ATOM 622 O O . PHE B 1 16 ? 11.695 22.704 20.967 1.00 24.02 25 PHE B O 1
ATOM 630 N N . LYS B 1 17 ? 11.554 24.364 19.451 1.00 21.74 26 LYS B N 1
ATOM 631 C CA . LYS B 1 17 ? 11.040 25.337 20.411 1.00 21.87 26 LYS B CA 1
ATOM 632 C C . LYS B 1 17 ? 9.576 25.100 20.751 1.00 21.30 26 LYS B C 1
ATOM 633 O O . LYS B 1 17 ? 8.757 24.845 19.869 1.00 23.37 26 LYS B O 1
ATOM 639 N N . MET B 1 18 ? 9.254 25.213 22.035 1.00 18.33 27 MET B N 1
ATOM 640 C CA . MET B 1 18 ? 7.867 25.139 22.483 1.00 19.62 27 MET B CA 1
ATOM 641 C C . MET B 1 18 ? 7.242 26.517 22.317 1.00 22.70 27 MET B C 1
ATOM 642 O O . MET B 1 18 ? 7.905 27.528 22.551 1.00 21.60 27 MET B O 1
ATOM 647 N N . ASN B 1 19 ? 5.973 26.572 21.921 1.00 17.91 28 ASN B N 1
ATOM 648 C CA . ASN B 1 19 ? 5.304 27.864 21.834 1.00 19.47 28 ASN B CA 1
ATOM 649 C C . ASN B 1 19 ? 4.746 28.284 23.181 1.00 20.58 28 ASN B C 1
ATOM 650 O O . ASN B 1 19 ? 4.858 27.552 24.161 1.00 17.87 28 ASN B O 1
ATOM 655 N N . THR B 1 20 ? 4.188 29.487 23.231 1.00 21.53 29 THR B N 1
ATOM 656 C CA . THR B 1 20 ? 3.742 30.072 24.486 1.00 23.75 29 THR B CA 1
ATOM 657 C C . THR B 1 20 ? 2.635 29.264 25.146 1.00 22.00 29 THR B C 1
ATOM 658 O O . THR B 1 20 ? 2.638 29.077 26.368 1.00 22.43 29 THR B O 1
ATOM 662 N N . ALA B 1 21 ? 1.705 28.767 24.337 1.00 19.42 30 ALA B N 1
ATOM 663 C CA . ALA B 1 21 ? 0.601 27.965 24.857 1.00 19.87 30 ALA B CA 1
ATOM 664 C C . ALA B 1 21 ? 1.089 26.641 25.456 1.00 17.11 30 ALA B C 1
ATOM 665 O O . ALA B 1 21 ? 0.592 26.205 26.500 1.00 17.45 30 ALA B O 1
ATOM 667 N N . GLN B 1 22 ? 2.039 26.005 24.773 1.00 17.64 31 GLN B N 1
ATOM 668 C CA . GLN B 1 22 ? 2.625 24.757 25.253 1.00 16.15 31 GLN B CA 1
ATOM 669 C C . GLN B 1 22 ? 3.361 24.998 26.558 1.00 18.39 31 GLN B C 1
ATOM 670 O O . GLN B 1 22 ? 3.163 24.275 27.538 1.00 19.14 31 GLN B O 1
ATOM 676 N N . LYS B 1 23 ? 4.195 26.032 26.599 1.00 17.06 32 LYS B N 1
ATOM 677 C CA . LYS B 1 23 ? 4.955 26.304 27.815 1.00 17.06 32 LYS B CA 1
ATOM 678 C C . LYS B 1 23 ? 4.060 26.624 29.009 1.00 19.00 32 LYS B C 1
ATOM 679 O O . LYS B 1 23 ? 4.359 26.225 30.127 1.00 19.27 32 LYS B O 1
ATOM 685 N N . ALA B 1 24 ? 2.967 27.339 28.758 1.00 17.83 33 ALA B N 1
ATOM 686 C CA . ALA B 1 24 ? 2.053 27.744 29.809 1.00 17.93 33 ALA B CA 1
ATOM 687 C C . ALA B 1 24 ? 1.335 26.533 30.364 1.00 17.96 33 ALA B C 1
ATOM 688 O O . ALA B 1 24 ? 1.181 26.388 31.572 1.00 17.94 33 ALA B O 1
ATOM 690 N N . HIS B 1 25 ? 0.907 25.659 29.466 1.00 18.81 34 HIS B N 1
ATOM 691 C CA . HIS B 1 25 ? 0.179 24.459 29.862 1.00 19.41 34 HIS B CA 1
ATOM 692 C C . HIS B 1 25 ? 1.061 23.535 30.695 1.00 18.08 34 HIS B C 1
ATOM 693 O O . HIS B 1 25 ? 0.628 23.001 31.725 1.00 19.34 34 HIS B O 1
ATOM 700 N N . TYR B 1 26 ? 2.304 23.354 30.254 1.00 18.49 35 TYR B N 1
ATOM 701 C CA . TYR B 1 26 ? 3.248 22.507 30.972 1.00 16.56 35 TYR B CA 1
ATOM 702 C C . TYR B 1 26 ? 3.597 23.084 32.341 1.00 19.89 35 TYR B C 1
ATOM 703 O O . TYR B 1 26 ? 3.699 22.354 33.335 1.00 20.77 35 TYR B O 1
ATOM 712 N N . GLU B 1 27 ? 3.774 24.399 32.398 1.00 18.15 36 GLU B N 1
ATOM 713 C CA . GLU B 1 27 ? 3.980 25.071 33.682 1.00 20.94 36 GLU B CA 1
ATOM 714 C C . GLU B 1 27 ? 2.825 24.820 34.639 1.00 21.83 36 GLU B C 1
ATOM 715 O O . GLU B 1 27 ? 3.040 24.523 35.819 1.00 23.40 36 GLU B O 1
ATOM 721 N N . LYS B 1 28 ? 1.601 24.951 34.136 1.00 23.81 37 LYS B N 1
ATOM 722 C CA . LYS B 1 28 ? 0.421 24.770 34.975 1.00 25.65 37 LYS B CA 1
ATOM 723 C C . LYS B 1 28 ? 0.400 23.365 35.539 1.00 25.51 37 LYS B C 1
ATOM 724 O O . LYS B 1 28 ? 0.093 23.162 36.713 1.00 23.69 37 LYS B O 1
ATOM 730 N N . PHE B 1 29 ? 0.738 22.404 34.686 1.00 19.81 38 PHE B N 1
ATOM 731 C CA . PHE B 1 29 ? 0.782 20.996 35.080 1.00 22.76 38 PHE B CA 1
ATOM 732 C C . PHE B 1 29 ? 1.789 20.767 36.199 1.00 22.00 38 PHE B C 1
ATOM 733 O O . PHE B 1 29 ? 1.456 20.184 37.235 1.00 22.09 38 PHE B O 1
ATOM 741 N N . ILE B 1 30 ? 3.020 21.230 36.003 1.00 17.28 39 ILE B N 1
ATOM 742 C CA . ILE B 1 30 ? 4.057 21.017 37.000 1.00 19.59 39 ILE B CA 1
ATOM 743 C C . ILE B 1 30 ? 3.657 21.679 38.327 1.00 21.28 39 ILE B C 1
ATOM 744 O O . ILE B 1 30 ? 3.771 21.079 39.392 1.00 21.42 39 ILE B O 1
ATOM 749 N N . ASN B 1 31 ? 3.174 22.914 38.255 1.00 25.58 40 ASN B N 1
ATOM 750 C CA . ASN B 1 31 ? 2.760 23.624 39.467 1.00 26.38 40 ASN B CA 1
ATOM 751 C C . ASN B 1 31 ? 1.636 22.913 40.225 1.00 24.88 40 ASN B C 1
ATOM 752 O O . ASN B 1 31 ? 1.697 22.752 41.451 1.00 25.90 40 ASN B O 1
ATOM 757 N N . ALA B 1 32 ? 0.617 22.487 39.491 1.00 25.03 41 ALA B N 1
ATOM 758 C CA . ALA B 1 32 ? -0.539 21.836 40.096 1.00 25.01 41 ALA B CA 1
ATOM 759 C C . ALA B 1 32 ? -0.156 20.493 40.714 1.00 26.68 41 ALA B C 1
ATOM 760 O O . ALA B 1 32 ? -0.616 20.144 41.801 1.00 26.76 41 ALA B O 1
ATOM 762 N N . LEU B 1 33 ? 0.691 19.754 40.041 1.00 23.14 42 LEU B N 1
ATOM 763 C CA . LEU B 1 33 ? 1.193 18.512 40.579 1.00 19.78 42 LEU B CA 1
ATOM 764 C C . LEU B 1 33 ? 2.019 18.703 41.816 1.00 22.57 42 LEU B C 1
ATOM 765 O O . LEU B 1 33 ? 1.860 18.006 42.776 1.00 21.34 42 LEU B O 1
ATOM 770 N N . GLU B 1 34 ? 2.937 19.636 41.755 1.00 21.36 43 GLU B N 1
ATOM 771 C CA . GLU B 1 34 ? 3.740 19.932 42.937 1.00 24.41 43 GLU B CA 1
ATOM 772 C C . GLU B 1 34 ? 2.847 20.319 44.113 1.00 23.71 43 GLU B C 1
ATOM 773 O O . GLU B 1 34 ? 3.102 19.929 45.249 1.00 23.31 43 GLU B O 1
ATOM 779 N N . ASN B 1 35 ? 1.811 21.100 43.833 1.00 26.25 44 ASN B N 1
ATOM 780 C CA . ASN B 1 35 ? 0.887 21.539 44.872 1.00 25.55 44 ASN B CA 1
ATOM 781 C C . ASN B 1 35 ? 0.197 20.336 45.505 1.00 28.85 44 ASN B C 1
ATOM 782 O O . ASN B 1 35 ? 0.072 20.246 46.726 1.00 29.33 44 ASN B O 1
ATOM 787 N N . GLU B 1 36 ? -0.234 19.405 44.663 1.00 30.98 45 GLU B N 1
ATOM 788 C CA . GLU B 1 36 ? -0.882 18.177 45.124 1.00 32.09 45 GLU B CA 1
ATOM 789 C C . GLU B 1 36 ? 0.026 17.322 45.999 1.00 31.24 45 GLU B C 1
ATOM 790 O O . GLU B 1 36 ? -0.398 16.794 47.033 1.00 31.78 45 GLU B O 1
ATOM 796 N N . LEU B 1 37 ? 1.275 17.183 45.570 1.00 21.89 46 LEU B N 1
ATOM 797 C CA . LEU B 1 37 ? 2.270 16.401 46.287 1.00 21.65 46 LEU B CA 1
ATOM 798 C C . LEU B 1 37 ? 2.644 17.024 47.635 1.00 25.25 46 LEU B C 1
ATOM 799 O O . LEU B 1 37 ? 3.218 16.355 48.488 1.00 24.37 46 LEU B O 1
ATOM 804 N N . LYS B 1 38 ? 2.312 18.299 47.824 1.00 32.35 47 LYS B N 1
ATOM 805 C CA . LYS B 1 38 ? 2.535 18.946 49.114 1.00 33.14 47 LYS B CA 1
ATOM 806 C C . LYS B 1 38 ? 1.705 18.246 50.179 1.00 36.28 47 LYS B C 1
ATOM 807 O O . LYS B 1 38 ? 2.081 18.197 51.352 1.00 39.95 47 LYS B O 1
ATOM 813 N N . THR B 1 39 ? 0.581 17.686 49.751 1.00 29.29 48 THR B N 1
ATOM 814 C CA . THR B 1 39 ? -0.377 17.077 50.662 1.00 29.81 48 THR B CA 1
ATOM 815 C C . THR B 1 39 ? -0.246 15.560 50.794 1.00 32.87 48 THR B C 1
ATOM 816 O O . THR B 1 39 ? -0.495 15.020 51.864 1.00 30.56 48 THR B O 1
ATOM 820 N N . ARG B 1 40 ? 0.129 14.868 49.716 1.00 30.85 49 ARG B N 1
ATOM 821 C CA . ARG B 1 40 ? 0.061 13.406 49.725 1.00 31.22 49 ARG B CA 1
ATOM 822 C C . ARG B 1 40 ? 0.955 12.704 48.701 1.00 27.32 49 ARG B C 1
ATOM 823 O O . ARG B 1 40 ? 1.440 13.319 47.758 1.00 26.40 49 ARG B O 1
ATOM 831 N N . HIS B 1 41 ? 1.142 11.405 48.929 1.00 27.63 50 HIS B N 1
ATOM 832 C CA . HIS B 1 41 ? 1.790 10.466 48.010 1.00 26.11 50 HIS B CA 1
ATOM 833 C C . HIS B 1 41 ? 0.772 10.166 46.913 1.00 26.14 50 HIS B C 1
ATOM 834 O O . HIS B 1 41 ? -0.401 9.958 47.206 1.00 24.14 50 HIS B O 1
ATOM 841 N N . ILE B 1 42 ? 1.196 10.161 45.646 1.00 18.50 51 ILE B N 1
ATOM 842 C CA . ILE B 1 42 ? 0.272 9.877 44.547 1.00 22.25 51 ILE B CA 1
ATOM 843 C C . ILE B 1 42 ? 0.617 8.500 44.005 1.00 20.59 51 ILE B C 1
ATOM 844 O O . ILE B 1 42 ? 1.716 8.287 43.520 1.00 18.29 51 ILE B O 1
ATOM 849 N N . PRO B 1 43 ? -0.303 7.535 44.139 1.00 18.91 52 PRO B N 1
ATOM 850 C CA . PRO B 1 43 ? 0.056 6.172 43.730 1.00 17.30 52 PRO B CA 1
ATOM 851 C C . PRO B 1 43 ? 0.034 6.000 42.217 1.00 15.47 52 PRO B C 1
ATOM 852 O O . PRO B 1 43 ? -0.526 6.853 41.502 1.00 15.97 52 PRO B O 1
ATOM 856 N N . ALA B 1 44 ? 0.658 4.921 41.760 1.00 17.37 53 ALA B N 1
ATOM 857 C CA . ALA B 1 44 ? 0.933 4.723 40.333 1.00 16.29 53 ALA B CA 1
ATOM 858 C C . ALA B 1 44 ? -0.278 4.802 39.402 1.00 17.50 53 ALA B C 1
ATOM 859 O O . ALA B 1 44 ? -0.196 5.391 38.318 1.00 15.23 53 ALA B O 1
ATOM 861 N N . GLY B 1 45 ? -1.409 4.221 39.802 1.00 16.20 54 GLY B N 1
ATOM 862 C CA . GLY B 1 45 ? -2.578 4.253 38.944 1.00 16.24 54 GLY B CA 1
ATOM 863 C C . GLY B 1 45 ? -3.112 5.672 38.778 1.00 15.65 54 GLY B C 1
ATOM 864 O O . GLY B 1 45 ? -3.699 6.013 37.753 1.00 17.07 54 GLY B O 1
ATOM 865 N N . ALA B 1 46 ? -2.907 6.512 39.797 1.00 16.47 55 ALA B N 1
ATOM 866 C CA . ALA B 1 46 ? -3.430 7.881 39.770 1.00 16.27 55 ALA B CA 1
ATOM 867 C C . ALA B 1 46 ? -2.569 8.690 38.839 1.00 18.07 55 ALA B C 1
ATOM 868 O O . ALA B 1 46 ? -3.051 9.595 38.165 1.00 18.85 55 ALA B O 1
ATOM 870 N N . VAL B 1 47 ? -1.283 8.359 38.828 1.00 15.91 56 VAL B N 1
ATOM 871 C CA . VAL B 1 47 ? -0.347 9.027 37.933 1.00 15.29 56 VAL B CA 1
ATOM 872 C C . VAL B 1 47 ? -0.740 8.704 36.487 1.00 16.85 56 VAL B C 1
ATOM 873 O O . VAL B 1 47 ? -0.775 9.592 35.614 1.00 15.23 56 VAL B O 1
ATOM 877 N N . ILE B 1 48 ? -1.068 7.438 36.239 1.00 16.19 57 ILE B N 1
ATOM 878 C CA . ILE B 1 48 ? -1.515 7.019 34.904 1.00 15.39 57 ILE B CA 1
ATOM 879 C C . ILE B 1 48 ? -2.754 7.798 34.464 1.00 19.81 57 ILE B C 1
ATOM 880 O O . ILE B 1 48 ? -2.819 8.305 33.343 1.00 17.51 57 ILE B O 1
ATOM 885 N N . ASP B 1 49 ? -3.743 7.883 35.345 1.00 17.20 58 ASP B N 1
ATOM 886 C CA . ASP B 1 49 ? -4.945 8.638 35.038 1.00 18.94 58 ASP B CA 1
ATOM 887 C C . ASP B 1 49 ? -4.672 10.135 34.848 1.00 21.09 58 ASP B C 1
ATOM 888 O O . ASP B 1 49 ? -5.280 10.777 33.993 1.00 18.62 58 ASP B O 1
ATOM 893 N N . MET B 1 50 ? -3.767 10.679 35.655 1.00 18.76 59 MET B N 1
ATOM 894 C CA . MET B 1 50 ? -3.411 12.088 35.571 1.00 19.87 59 MET B CA 1
ATOM 895 C C . MET B 1 50 ? -2.780 12.374 34.224 1.00 19.98 59 MET B C 1
ATOM 896 O O . MET B 1 50 ? -3.084 13.388 33.598 1.00 20.48 59 MET B O 1
ATOM 901 N N . LEU B 1 51 ? -1.905 11.471 33.790 1.00 21.21 60 LEU B N 1
ATOM 902 C CA . LEU B 1 51 ? -1.214 11.624 32.512 1.00 23.69 60 LEU B CA 1
ATOM 903 C C . LEU B 1 51 ? -2.199 11.582 31.356 1.00 22.30 60 LEU B C 1
ATOM 904 O O . LEU B 1 51 ? -2.092 12.367 30.411 1.00 20.67 60 LEU B O 1
ATOM 909 N N . ALA B 1 52 ? -3.158 10.662 31.420 1.00 18.78 61 ALA B N 1
ATOM 910 C CA . ALA B 1 52 ? -4.172 10.593 30.382 1.00 19.26 61 ALA B CA 1
ATOM 911 C C . ALA B 1 52 ? -4.916 11.921 30.285 1.00 16.30 61 ALA B C 1
ATOM 912 O O . ALA B 1 52 ? -5.164 12.420 29.190 1.00 18.77 61 ALA B O 1
ATOM 914 N N . GLU B 1 53 ? -5.257 12.498 31.437 1.00 15.04 62 GLU B N 1
ATOM 915 C CA . GLU B 1 53 ? -6.015 13.744 31.456 1.00 17.51 62 GLU B CA 1
ATOM 916 C C . GLU B 1 53 ? -5.219 14.924 30.899 1.00 18.08 62 GLU B C 1
ATOM 917 O O . GLU B 1 53 ? -5.726 15.683 30.079 1.00 18.53 62 GLU B O 1
ATOM 923 N N . ILE B 1 54 ? -3.973 15.060 31.333 1.00 17.30 63 ILE B N 1
ATOM 924 C CA . ILE B 1 54 ? -3.141 16.169 30.887 1.00 18.05 63 ILE B CA 1
ATOM 925 C C . ILE B 1 54 ? -2.760 15.992 29.420 1.00 17.33 63 ILE B C 1
ATOM 926 O O . ILE B 1 54 ? -2.692 16.961 28.675 1.00 18.09 63 ILE B O 1
ATOM 931 N N . ASN B 1 55 ? -2.531 14.754 28.991 1.00 14.63 64 ASN B N 1
ATOM 932 C CA . ASN B 1 55 ? -2.190 14.530 27.587 1.00 14.28 64 ASN B CA 1
ATOM 933 C C . ASN B 1 55 ? -3.355 14.704 26.621 1.00 16.61 64 ASN B C 1
ATOM 934 O O . ASN B 1 55 ? -3.143 14.996 25.446 1.00 16.84 64 ASN B O 1
ATOM 939 N N . THR B 1 56 ? -4.576 14.505 27.108 1.00 18.35 65 THR B N 1
ATOM 940 C CA . THR B 1 56 ? -5.755 14.826 26.307 1.00 18.39 65 THR B CA 1
ATOM 941 C C . THR B 1 56 ? -5.749 16.336 26.035 1.00 18.33 65 THR B C 1
ATOM 942 O O . THR B 1 56 ? -5.988 16.789 24.901 1.00 20.52 65 THR B O 1
ATOM 946 N N . GLU B 1 57 ? -5.434 17.108 27.069 1.00 15.42 66 GLU B N 1
ATOM 947 C CA . GLU B 1 57 ? -5.359 18.563 26.930 1.00 17.03 66 GLU B CA 1
ATOM 948 C C . GLU B 1 57 ? -4.177 18.963 26.066 1.00 17.69 66 GLU B C 1
ATOM 949 O O . GLU B 1 57 ? -4.297 19.803 25.174 1.00 20.27 66 GLU B O 1
ATOM 955 N N . ALA B 1 58 ? -3.024 18.373 26.350 1.00 17.18 67 ALA B N 1
ATOM 956 C CA . ALA B 1 58 ? -1.798 18.690 25.617 1.00 15.54 67 ALA B CA 1
ATOM 957 C C . ALA B 1 58 ? -1.929 18.376 24.118 1.00 17.46 67 ALA B C 1
ATOM 958 O O . ALA B 1 58 ? -1.392 19.093 23.273 1.00 16.90 67 ALA B O 1
ATOM 960 N N . LEU B 1 59 ? -2.662 17.318 23.785 1.00 17.56 68 LEU B N 1
ATOM 961 C CA . LEU B 1 59 ? -2.887 16.976 22.387 1.00 16.88 68 LEU B CA 1
ATOM 962 C C . LEU B 1 59 ? -3.458 18.156 21.602 1.00 17.94 68 LEU B C 1
ATOM 963 O O . LEU B 1 59 ? -3.038 18.425 20.473 1.00 18.27 68 LEU B O 1
ATOM 968 N N . ALA B 1 60 ? -4.407 18.861 22.212 1.00 20.49 69 ALA B N 1
ATOM 969 C CA . ALA B 1 60 ? -5.030 20.006 21.565 1.00 23.46 69 ALA B CA 1
ATOM 970 C C . ALA B 1 60 ? -3.993 21.104 21.317 1.00 22.90 69 ALA B C 1
ATOM 971 O O . ALA B 1 60 ? -4.174 21.963 20.456 1.00 24.03 69 ALA B O 1
ATOM 973 N N . LEU B 1 61 ? -2.897 21.047 22.066 1.00 19.09 70 LEU B N 1
ATOM 974 C CA . LEU B 1 61 ? -1.815 22.024 21.946 1.00 20.11 70 LEU B CA 1
ATOM 975 C C . LEU B 1 61 ? -0.603 21.485 21.174 1.00 22.39 70 LEU B C 1
ATOM 976 O O . LEU B 1 61 ? 0.441 22.139 21.116 1.00 20.41 70 LEU B O 1
ATOM 981 N N . ASP B 1 62 ? -0.739 20.294 20.587 1.00 18.76 71 ASP B N 1
ATOM 982 C CA . ASP B 1 62 ? 0.299 19.720 19.727 1.00 18.28 71 ASP B CA 1
ATOM 983 C C . ASP B 1 62 ? 1.578 19.277 20.434 1.00 18.24 71 ASP B C 1
ATOM 984 O O . ASP B 1 62 ? 2.659 19.256 19.834 1.00 19.50 71 ASP B O 1
ATOM 989 N N . TYR B 1 63 ? 1.465 18.913 21.706 1.00 15.99 72 TYR B N 1
ATOM 990 C CA . TYR B 1 63 ? 2.599 18.328 22.397 1.00 17.47 72 TYR B CA 1
ATOM 991 C C . TYR B 1 63 ? 2.090 17.268 23.372 1.00 16.66 72 TYR B C 1
ATOM 992 O O . TYR B 1 63 ? 0.879 17.126 23.561 1.00 15.88 72 TYR B O 1
ATOM 1001 N N . GLN B 1 64 ? 3.013 16.505 23.952 1.00 14.97 73 GLN B N 1
ATOM 1002 C CA . GLN B 1 64 ? 2.663 15.498 24.963 1.00 13.70 73 GLN B CA 1
ATOM 1003 C C . GLN B 1 64 ? 3.659 15.520 26.106 1.00 14.16 73 GLN B C 1
ATOM 1004 O O . GLN B 1 64 ? 4.803 15.960 25.952 1.00 16.99 73 GLN B O 1
ATOM 1010 N N . ILE B 1 65 ? 3.230 15.000 27.249 1.00 13.93 74 ILE B N 1
ATOM 1011 C CA . ILE B 1 65 ? 4.098 14.860 28.404 1.00 16.21 74 ILE B CA 1
ATOM 1012 C C . ILE B 1 65 ? 4.423 13.386 28.592 1.00 18.25 74 ILE B C 1
ATOM 1013 O O . ILE B 1 65 ? 3.526 12.538 28.647 1.00 18.26 74 ILE B O 1
ATOM 1018 N N . VAL B 1 66 ? 5.715 13.081 28.628 1.00 15.13 75 VAL B N 1
ATOM 1019 C CA . VAL B 1 66 ? 6.174 11.700 28.732 1.00 15.74 75 VAL B CA 1
ATOM 1020 C C . VAL B 1 66 ? 6.741 11.392 30.112 1.00 14.55 75 VAL B C 1
ATOM 1021 O O . VAL B 1 66 ? 7.591 12.125 30.619 1.00 15.94 75 VAL B O 1
ATOM 1025 N N . ASP B 1 67 ? 6.280 10.297 30.707 1.00 14.27 76 ASP B N 1
ATOM 1026 C CA . ASP B 1 67 ? 6.785 9.867 32.008 1.00 16.49 76 ASP B CA 1
ATOM 1027 C C . ASP B 1 67 ? 8.029 9.004 31.799 1.00 16.78 76 ASP B C 1
ATOM 1028 O O . ASP B 1 67 ? 7.946 7.937 31.202 1.00 17.29 76 ASP B O 1
ATOM 1033 N N . LYS B 1 68 ? 9.184 9.475 32.259 1.00 15.74 77 LYS B N 1
ATOM 1034 C CA . LYS B 1 68 ? 10.422 8.689 32.174 1.00 17.98 77 LYS B CA 1
ATOM 1035 C C . LYS B 1 68 ? 10.512 7.537 33.178 1.00 19.65 77 LYS B C 1
ATOM 1036 O O . LYS B 1 68 ? 11.405 6.684 33.085 1.00 20.86 77 LYS B O 1
ATOM 1042 N N . LYS B 1 69 ? 9.593 7.512 34.134 1.00 16.82 78 LYS B N 1
ATOM 1043 C CA .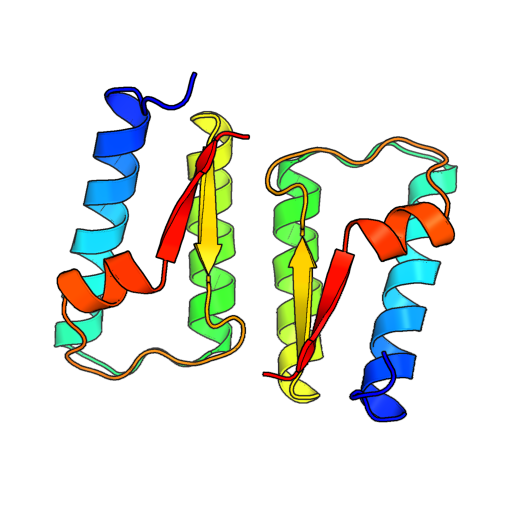 LYS B 1 69 ? 9.526 6.421 35.114 1.00 16.39 78 LYS B CA 1
ATOM 1044 C C . LYS B 1 69 ? 8.100 5.874 35.141 1.00 16.86 78 LYS B C 1
ATOM 1045 O O . LYS B 1 69 ? 7.411 5.937 36.154 1.00 15.34 78 LYS B O 1
ATOM 1051 N N . PRO B 1 70 ? 7.629 5.360 33.997 1.00 15.37 79 PRO B N 1
ATOM 1052 C CA . PRO B 1 70 ? 6.209 5.022 33.888 1.00 14.95 79 PRO B CA 1
ATOM 1053 C C . PRO B 1 70 ? 5.815 3.890 34.837 1.00 14.50 79 PRO B C 1
ATOM 1054 O O . PRO B 1 70 ? 6.605 2.974 35.086 1.00 16.58 79 PRO B O 1
ATOM 1058 N N . GLY B 1 71 ? 4.605 3.992 35.378 1.00 15.90 80 GLY B N 1
ATOM 1059 C CA . GLY B 1 71 ? 4.049 2.951 36.225 1.00 16.61 80 GLY B CA 1
ATOM 1060 C C . GLY B 1 71 ? 4.489 3.065 37.661 1.00 16.54 80 GLY B C 1
ATOM 1061 O O . GLY B 1 71 ? 4.171 2.194 38.469 1.00 16.77 80 GLY B O 1
ATOM 1062 N N . THR B 1 72 ? 5.242 4.119 37.976 1.00 15.99 81 THR B N 1
ATOM 1063 C CA . THR B 1 72 ? 5.674 4.338 39.360 1.00 17.27 81 THR B CA 1
ATOM 1064 C C . THR B 1 72 ? 4.823 5.420 40.046 1.00 14.56 81 THR B C 1
ATOM 1065 O O . THR B 1 72 ? 4.214 6.265 39.395 1.00 16.03 81 THR B O 1
ATOM 1069 N N . SER B 1 73 ? 4.787 5.377 41.370 1.00 16.08 82 SER B N 1
ATOM 1070 C CA . SER B 1 73 ? 4.113 6.393 42.152 1.00 16.25 82 SER B CA 1
ATOM 1071 C C . SER B 1 73 ? 4.976 7.655 42.214 1.00 15.90 82 SER B C 1
ATOM 1072 O O . SER B 1 73 ? 6.120 7.649 41.753 1.00 16.74 82 SER B O 1
ATOM 1075 N N . ILE B 1 74 ? 4.427 8.727 42.778 1.00 18.46 83 ILE B N 1
ATOM 1076 C CA . ILE B 1 74 ? 5.233 9.901 43.113 1.00 16.45 83 ILE B CA 1
ATOM 1077 C C . ILE B 1 74 ? 5.165 10.160 44.622 1.00 18.52 83 ILE B C 1
ATOM 1078 O O . ILE B 1 74 ? 4.076 10.250 45.192 1.00 20.49 83 ILE B O 1
ATOM 1083 N N . ALA B 1 75 ? 6.332 10.306 45.241 1.00 20.64 84 ALA B N 1
ATOM 1084 C CA . ALA B 1 75 ? 6.425 10.468 46.697 1.00 22.54 84 ALA B CA 1
ATOM 1085 C C . ALA B 1 75 ? 5.910 11.822 47.168 1.00 24.21 84 ALA B C 1
ATOM 1086 O O . ALA B 1 75 ? 6.080 12.842 46.505 1.00 22.13 84 ALA B O 1
ATOM 1088 N N . GLN B 1 76 ? 5.277 11.828 48.334 1.00 24.86 85 GLN B N 1
ATOM 1089 C CA . GLN B 1 76 ? 4.813 13.065 48.922 1.00 25.73 85 GLN B CA 1
ATOM 1090 C C . GLN B 1 76 ? 5.981 14.036 49.050 1.00 21.42 85 GLN B C 1
ATOM 1091 O O . GLN B 1 76 ? 7.096 13.636 49.380 1.00 26.69 85 GLN B O 1
ATOM 1097 N N . GLY B 1 77 ? 5.721 15.308 48.771 1.00 24.21 86 GLY B N 1
ATOM 1098 C CA . GLY B 1 77 ? 6.727 16.342 48.935 1.00 28.36 86 GLY B CA 1
ATOM 1099 C C . GLY B 1 77 ? 7.690 16.496 47.773 1.00 27.04 86 GLY B C 1
ATOM 1100 O O . GLY B 1 77 ? 8.591 17.333 47.811 1.00 24.40 86 GLY B O 1
ATOM 1101 N N . THR B 1 78 ? 7.523 15.682 46.739 1.00 23.73 87 THR B N 1
ATOM 1102 C CA . THR B 1 78 ? 8.372 15.812 45.560 1.00 24.13 87 THR B CA 1
ATOM 1103 C C . THR B 1 78 ? 8.206 17.217 44.966 1.00 21.78 87 THR B C 1
ATOM 1104 O O . THR B 1 78 ? 7.084 17.711 44.821 1.00 22.33 87 THR B O 1
ATOM 1108 N N . LYS B 1 79 ? 9.329 17.855 44.634 1.00 19.56 88 LYS B N 1
ATOM 1109 C CA . LYS B 1 79 ? 9.320 19.256 44.212 1.00 24.22 88 LYS B CA 1
ATOM 1110 C C . LYS B 1 79 ? 9.384 19.391 42.694 1.00 22.84 88 LYS B C 1
ATOM 1111 O O . LYS B 1 79 ? 9.724 18.439 41.994 1.00 22.88 88 LYS B O 1
ATOM 1117 N N . ALA B 1 80 ? 9.077 20.591 42.207 1.00 24.02 89 ALA B N 1
ATOM 1118 C CA . ALA B 1 80 ? 9.029 20.877 40.770 1.00 22.81 89 ALA B CA 1
ATOM 1119 C C . ALA B 1 80 ? 10.276 20.458 39.995 1.00 23.99 89 ALA B C 1
ATOM 1120 O O . ALA B 1 80 ? 10.171 19.912 38.893 1.00 21.40 89 ALA B O 1
ATOM 1122 N N . ALA B 1 81 ? 11.457 20.723 40.546 1.00 22.56 90 ALA B N 1
ATOM 1123 C CA . ALA B 1 81 ? 12.691 20.376 39.851 1.00 22.25 90 ALA B CA 1
ATOM 1124 C C . ALA B 1 81 ? 12.726 18.888 39.501 1.00 22.61 90 ALA B C 1
ATOM 1125 O O . ALA B 1 81 ? 13.049 18.500 38.371 1.00 20.95 90 ALA B O 1
ATOM 1127 N N . ALA B 1 82 ? 12.401 18.055 40.482 1.00 20.95 91 ALA B N 1
ATOM 1128 C CA . ALA B 1 82 ? 12.379 16.614 40.277 1.00 22.13 91 ALA B CA 1
ATOM 1129 C C . ALA B 1 82 ? 11.286 16.217 39.289 1.00 18.34 91 ALA B C 1
ATOM 1130 O O . ALA B 1 82 ? 11.495 15.331 38.447 1.00 19.87 91 ALA B O 1
ATOM 1132 N N . LEU B 1 83 ? 10.130 16.869 39.396 1.00 16.55 92 LEU B N 1
ATOM 1133 C CA . LEU B 1 83 ? 8.998 16.561 38.523 1.00 16.83 92 LEU B CA 1
ATOM 1134 C C . LEU B 1 83 ? 9.357 16.856 37.076 1.00 16.67 92 LEU B C 1
ATOM 1135 O O . LEU B 1 83 ? 8.961 16.115 36.185 1.00 16.16 92 LEU B O 1
ATOM 1140 N N . ARG B 1 84 ? 10.078 17.953 36.841 1.00 17.35 93 ARG B N 1
ATOM 1141 C CA . ARG B 1 84 ? 10.469 18.297 35.465 1.00 16.47 93 ARG B CA 1
ATOM 1142 C C . ARG B 1 84 ? 11.467 17.292 34.882 1.00 18.03 93 ARG B C 1
ATOM 1143 O O . ARG B 1 84 ? 11.493 17.063 33.669 1.00 17.45 93 ARG B O 1
ATOM 1151 N N . LYS B 1 85 ? 12.288 16.698 35.740 1.00 15.93 94 LYS B N 1
ATOM 1152 C CA . LYS B 1 85 ? 13.249 15.694 35.277 1.00 17.29 94 LYS B CA 1
ATOM 1153 C C . LYS B 1 85 ? 12.525 14.424 34.838 1.00 19.07 94 LYS B C 1
ATOM 1154 O O . LYS B 1 85 ? 12.991 13.702 33.950 1.00 20.02 94 LYS B O 1
ATOM 1160 N N . ARG B 1 86 ? 11.393 14.148 35.479 1.00 16.31 95 ARG B N 1
ATOM 1161 C CA . ARG B 1 86 ? 10.674 12.903 35.235 1.00 18.19 95 ARG B CA 1
ATOM 1162 C C . ARG B 1 86 ? 9.636 13.048 34.134 1.00 17.60 95 ARG B C 1
ATOM 1163 O O . ARG B 1 86 ? 9.476 12.159 33.304 1.00 18.19 95 ARG B O 1
ATOM 1171 N N . PHE B 1 87 ? 8.922 14.170 34.139 1.00 15.91 96 PHE B N 1
ATOM 1172 C CA . PHE B 1 87 ? 7.831 14.374 33.196 1.00 13.55 96 PHE B CA 1
ATOM 1173 C C . PHE B 1 87 ? 8.267 15.355 32.115 1.00 16.72 96 PHE B C 1
ATOM 1174 O O . PHE B 1 87 ? 8.314 16.559 32.350 1.00 17.89 96 PHE B O 1
ATOM 1182 N N . ILE B 1 88 ? 8.590 14.815 30.942 1.00 16.20 97 ILE B N 1
ATOM 1183 C CA . ILE B 1 88 ? 9.252 15.570 29.871 1.00 16.79 97 ILE B CA 1
ATOM 1184 C C . ILE B 1 88 ? 8.277 15.968 28.768 1.00 16.49 97 ILE B C 1
ATOM 1185 O O . ILE B 1 88 ? 7.553 15.121 28.237 1.00 17.22 97 ILE B O 1
ATOM 1190 N N . PRO B 1 89 ? 8.256 17.259 28.399 1.00 13.24 98 PRO B N 1
ATOM 1191 C CA . PRO B 1 89 ? 7.394 17.634 27.270 1.00 14.23 98 PRO B CA 1
ATOM 1192 C C . PRO B 1 89 ? 8.057 17.321 25.933 1.00 15.77 98 PRO B C 1
ATOM 1193 O O . PRO B 1 89 ? 9.262 17.497 25.773 1.00 17.98 98 PRO B O 1
ATOM 1197 N N . LYS B 1 90 ? 7.265 16.844 24.984 1.00 16.43 99 LYS B N 1
ATOM 1198 C CA . LYS B 1 90 ? 7.779 16.511 23.669 1.00 18.29 99 LYS B CA 1
ATOM 1199 C C . LYS B 1 90 ? 6.827 16.993 22.597 1.00 18.88 99 LYS B C 1
ATOM 1200 O O . LYS B 1 90 ? 5.615 16.902 22.752 1.00 17.36 99 LYS B O 1
ATOM 1206 N N . LYS B 1 91 ? 7.380 17.496 21.497 1.00 19.86 100 LYS B N 1
ATOM 1207 C CA . LYS B 1 91 ? 6.576 17.840 20.329 1.00 22.12 100 LYS B CA 1
ATOM 1208 C C . LYS B 1 91 ? 5.966 16.596 19.691 1.00 20.51 100 LYS B C 1
ATOM 1209 O O . LYS B 1 91 ? 6.602 15.540 19.650 1.00 22.74 100 LYS B O 1
ATOM 1215 N N . ILE B 1 92 ? 4.738 16.721 19.189 1.00 22.75 101 ILE B N 1
ATOM 1216 C CA . ILE B 1 92 ? 4.104 15.611 18.471 1.00 16.76 101 ILE B CA 1
ATOM 1217 C C . ILE B 1 92 ? 4.651 15.488 17.051 1.00 26.09 101 ILE B C 1
ATOM 1218 O O . ILE B 1 92 ? 4.754 16.489 16.342 1.00 26.55 101 ILE B O 1
#

B-factor: mean 22.02, std 6.71, range [8.49, 54.87]

Radius of gyration: 15.98 Å; Cα contacts (8 Å, |Δi|>4): 227; chains: 2; bounding box: 25×45×42 Å

Secondary structure (DSSP, 8-state):
-TTS-HHHHHHHHHHHHHHHHHTTT--B-HHHHHHHHHHHHHHHHTTTEEEEESSTT--B-TT--HHHHHHHEEEEE-/--S--HHHHHHHHHHHHHHHHHHTT--B-HHHHHHHHHHHHHHHHHTTEEEEESSTT--B-TT--HHHHHHHEEEEE-

Nearest PDB structures (foldseek):
  3qz0-assembly1_A  TM=9.826E-01  e=8.108E-14  Treponema denticola
  3qz0-assembly1_A  TM=1.013E+00  e=5.221E-15  Treponema denticola
  2gre-assembly1_E  TM=4.124E-01  e=4.301E+00  Bacillus cereus
  2gre-assembly2_M  TM=4.265E-01  e=4.612E+00  Bacillus cereus
  2gre-assembly1_G  TM=4.214E-01  e=9.269E+00  Bacillus cereus

Solvent-accessible surface area: 8643 Å² total; per-residue (Å²): 78,212,177,22,82,121,52,5,61,66,26,2,34,154,15,0,75,53,5,26,80,76,0,104,116,107,117,7,82,17,25,36,1,9,88,30,29,19,116,19,16,74,92,0,40,89,61,95,0,4,4,24,14,101,129,30,6,44,64,7,55,87,43,33,116,11,60,51,2,85,160,22,0,47,20,81,118,80,124,181,129,43,82,116,50,6,121,58,22,21,68,134,10,0,81,53,9,28,80,72,0,123,99,112,95,8,70,16,27,39,0,12,92,40,26,16,115,19,16,70,76,0,43,86,54,95,0,4,4,26,13,131,123,30,6,36,43,6,57,98,32,32,115,19,66,49,2,84,151,25,0,49,36,96,74,82

CATH classification: 6.10.250.2300

InterPro domains:
  IPR049379 Factor H binding protein B domain [PF20813] (26-101)
  IPR049380 Factor H binding protein B domain superfamily [G3DSA:6.10.250.2300] (20-102)

Organism: Treponema denticola (strain ATCC 35405 / DSM 14222 / CIP 103919 / JCM 8153 / KCTC 15104) (NCBI:txid243275)